Protein AF-A0A0F3IRP4-F1 (afdb_monomer_lite)

Secondary structure (DSSP, 8-state):
--PPPHHHHHHHHHHHHHHHHHHHHHH-HHHHHHHHHHHHHHHHHHHHHHH---EETTEETTHHHHHHHHHHHHHHHHHHHHHTTS-HHHHTSHHHHHHHHHHHHHHHHHHHHHHHH-

pLDDT: mean 94.94, std 5.58, range [59.41, 98.44]

Foldseek 3Di:
DDDDDPVVVVVVVVVVVVVLLVLLCLLPVLLSVLLVVLVVVLVVLVVCQVVDPDDDPNHGLSVVLNVLSNVSSVVSSVNSNVSSVDDPPVSPDPVVVVVSVCSSVVSVVCSVVSSVVD

Structure (mmCIF, N/CA/C/O backbone):
data_AF-A0A0F3IRP4-F1
#
_entry.id   AF-A0A0F3IRP4-F1
#
loop_
_atom_site.group_PDB
_atom_site.id
_atom_site.type_symbol
_atom_site.label_atom_id
_atom_site.label_alt_id
_atom_site.label_comp_id
_atom_site.label_asym_id
_atom_site.label_entity_id
_atom_site.label_seq_id
_atom_site.pdbx_PDB_ins_code
_atom_site.Cartn_x
_atom_site.Cartn_y
_atom_site.Cartn_z
_atom_site.occupancy
_atom_site.B_iso_or_equiv
_atom_site.auth_seq_id
_atom_site.auth_comp_id
_atom_site.auth_asym_id
_atom_site.auth_atom_id
_atom_site.pdbx_PDB_model_num
ATOM 1 N N . MET A 1 1 ? -37.382 2.948 -16.045 1.00 59.41 1 MET A N 1
ATOM 2 C CA . MET A 1 1 ? -36.174 2.842 -15.196 1.00 59.41 1 MET A CA 1
ATOM 3 C C . MET A 1 1 ? -35.366 4.122 -15.358 1.00 59.41 1 MET A C 1
ATOM 5 O O . MET A 1 1 ? -34.662 4.266 -16.346 1.00 59.41 1 MET A O 1
ATOM 9 N N . THR A 1 2 ? -35.542 5.097 -14.468 1.00 72.50 2 THR A N 1
ATOM 10 C CA . THR A 1 2 ? -34.811 6.373 -14.497 1.00 72.50 2 THR A CA 1
ATOM 11 C C . THR A 1 2 ? -33.426 6.171 -13.884 1.00 72.50 2 THR A C 1
ATOM 13 O O . THR A 1 2 ? -33.310 5.822 -12.711 1.00 72.50 2 THR A O 1
ATOM 16 N N . GLN A 1 3 ? -32.367 6.334 -14.681 1.00 72.94 3 GLN A N 1
ATOM 17 C CA . GLN A 1 3 ? -31.002 6.298 -14.159 1.00 72.94 3 GLN A CA 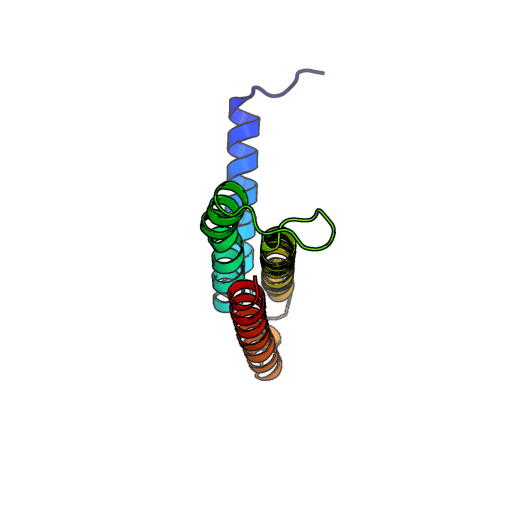1
ATOM 18 C C . GLN A 1 3 ? -30.784 7.478 -13.206 1.00 72.94 3 GLN A C 1
ATOM 20 O O . GLN A 1 3 ? -31.183 8.604 -13.502 1.00 72.94 3 GLN A O 1
ATOM 25 N N . ALA A 1 4 ? -30.170 7.215 -12.051 1.00 77.12 4 ALA A N 1
ATOM 26 C CA . ALA A 1 4 ? -29.806 8.272 -11.116 1.00 77.12 4 ALA A CA 1
ATOM 27 C C . ALA A 1 4 ? -28.820 9.248 -11.787 1.00 77.12 4 ALA A C 1
ATOM 29 O O . ALA A 1 4 ? -27.915 8.795 -12.491 1.00 77.12 4 ALA A O 1
ATOM 30 N N . PRO A 1 5 ? -28.958 10.565 -11.571 1.00 86.62 5 PRO A N 1
ATOM 31 C CA . PRO A 1 5 ? -28.091 11.554 -12.198 1.00 86.62 5 PRO A CA 1
ATOM 32 C C . PRO A 1 5 ? -26.617 11.374 -11.789 1.00 86.62 5 PRO A C 1
ATOM 34 O O . PRO A 1 5 ? -26.313 11.007 -10.651 1.00 86.62 5 PRO A O 1
ATOM 37 N N . LEU A 1 6 ? -25.698 11.658 -12.723 1.00 83.56 6 LEU A N 1
ATOM 38 C CA . LEU A 1 6 ? -24.251 11.394 -12.624 1.00 83.56 6 LEU A CA 1
ATOM 39 C C . LEU A 1 6 ? -23.617 11.896 -11.314 1.00 83.56 6 LEU A C 1
ATOM 41 O O . LEU A 1 6 ? -22.809 11.197 -10.708 1.00 83.56 6 LEU A O 1
ATOM 45 N N . PHE A 1 7 ? -24.019 13.073 -10.822 1.00 87.25 7 PHE A N 1
ATOM 46 C CA . PHE A 1 7 ? -23.473 13.641 -9.584 1.00 87.25 7 PHE A CA 1
ATOM 47 C C . PHE A 1 7 ? -23.769 12.784 -8.340 1.00 87.25 7 PHE A C 1
ATOM 49 O O . PHE A 1 7 ? -22.938 12.701 -7.435 1.00 87.25 7 PHE A O 1
ATOM 56 N N . ILE A 1 8 ? -24.922 12.103 -8.294 1.00 88.56 8 ILE A N 1
ATOM 57 C CA . ILE A 1 8 ? -25.278 11.189 -7.197 1.00 88.56 8 ILE A CA 1
ATOM 58 C C . ILE A 1 8 ? -24.405 9.936 -7.263 1.00 88.56 8 ILE A C 1
ATOM 60 O O . ILE A 1 8 ? -23.938 9.459 -6.229 1.00 88.56 8 ILE A O 1
ATOM 64 N N . GLN A 1 9 ? -24.146 9.428 -8.470 1.00 86.12 9 GLN A N 1
ATOM 65 C CA . GLN A 1 9 ? -23.281 8.266 -8.676 1.00 86.12 9 GLN A CA 1
ATOM 66 C C . GLN A 1 9 ? -21.835 8.562 -8.255 1.00 86.12 9 GLN A C 1
ATOM 68 O O . GLN A 1 9 ? -21.253 7.790 -7.496 1.00 86.12 9 GLN A O 1
ATOM 73 N N . VAL A 1 10 ? -21.286 9.710 -8.668 1.00 89.12 10 VAL A N 1
ATOM 74 C CA . VAL A 1 10 ? -19.928 10.139 -8.293 1.00 89.12 10 VAL A CA 1
ATOM 75 C C . VAL A 1 10 ? -19.810 10.333 -6.781 1.00 89.12 10 VAL A C 1
ATOM 77 O O . VAL A 1 10 ? -18.881 9.809 -6.169 1.00 89.12 10 VAL A O 1
ATOM 80 N N . ARG A 1 11 ? -20.774 11.016 -6.146 1.00 93.50 11 ARG A N 1
ATOM 81 C CA . ARG A 1 11 ? -20.780 11.198 -4.686 1.00 93.50 11 ARG A CA 1
ATOM 82 C C . ARG A 1 11 ? -20.806 9.860 -3.952 1.00 93.50 11 ARG A C 1
ATOM 84 O O . ARG A 1 11 ? -20.032 9.667 -3.020 1.00 93.50 11 ARG A O 1
ATOM 91 N N . ARG A 1 12 ? -21.663 8.935 -4.392 1.00 92.62 12 ARG A N 1
ATOM 92 C CA . ARG A 1 12 ? -21.756 7.590 -3.817 1.00 92.62 12 ARG A CA 1
ATOM 93 C C . ARG A 1 12 ? -20.440 6.825 -3.968 1.00 92.62 12 ARG A C 1
ATOM 95 O O . ARG A 1 12 ? -20.020 6.168 -3.025 1.00 92.62 12 ARG A O 1
ATOM 102 N N . MET A 1 13 ? -19.783 6.919 -5.122 1.00 88.38 13 MET A N 1
ATOM 103 C CA . MET A 1 13 ? -18.491 6.268 -5.350 1.00 88.38 13 MET A CA 1
ATOM 104 C C . MET A 1 13 ? -17.413 6.802 -4.399 1.00 88.38 13 MET A C 1
ATOM 106 O O . MET A 1 13 ? -16.715 6.014 -3.767 1.00 88.38 13 MET A O 1
ATOM 110 N N . ILE A 1 14 ? -17.318 8.126 -4.245 1.00 92.38 14 ILE A N 1
ATOM 111 C CA . ILE A 1 14 ? -16.371 8.756 -3.313 1.00 92.38 14 ILE A CA 1
ATOM 112 C C . ILE A 1 14 ? -16.655 8.306 -1.878 1.00 92.38 14 ILE A C 1
ATOM 114 O O . ILE A 1 14 ? -15.728 7.917 -1.175 1.00 92.38 14 ILE A O 1
ATOM 118 N N . GLN A 1 15 ? -17.927 8.289 -1.469 1.00 92.38 15 GLN A N 1
ATOM 119 C CA . GLN A 1 15 ? -18.328 7.827 -0.138 1.00 92.38 15 GLN A CA 1
ATOM 120 C C . GLN A 1 15 ? -17.887 6.387 0.120 1.00 92.38 15 GLN A C 1
ATOM 122 O O . GLN A 1 15 ? -17.263 6.131 1.141 1.00 92.38 15 GLN A O 1
ATOM 127 N N . VAL A 1 16 ? -18.107 5.474 -0.831 1.00 92.25 16 VAL A N 1
ATOM 128 C CA . VAL A 1 16 ? -17.658 4.078 -0.701 1.00 92.25 16 VAL A CA 1
ATOM 129 C C . VAL A 1 16 ? -16.145 3.997 -0.503 1.00 92.25 16 VAL A C 1
ATOM 131 O O . VAL A 1 1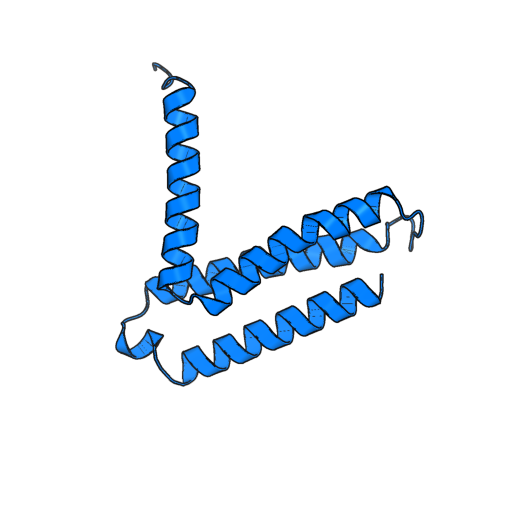6 ? -15.685 3.267 0.369 1.00 92.25 16 VAL A O 1
ATOM 134 N N . ILE A 1 17 ? -15.360 4.755 -1.271 1.00 90.75 17 ILE A N 1
ATOM 135 C CA . ILE A 1 17 ? -13.897 4.757 -1.135 1.00 90.75 17 ILE A CA 1
ATOM 136 C C . ILE A 1 17 ? -13.487 5.277 0.245 1.00 90.75 17 ILE A C 1
ATOM 138 O O . ILE A 1 17 ? -12.667 4.656 0.921 1.00 90.75 17 ILE A O 1
ATOM 142 N N . THR A 1 18 ? -14.071 6.393 0.687 1.00 93.06 18 THR A N 1
ATOM 143 C CA . THR A 1 18 ? -13.788 6.961 2.009 1.00 93.06 18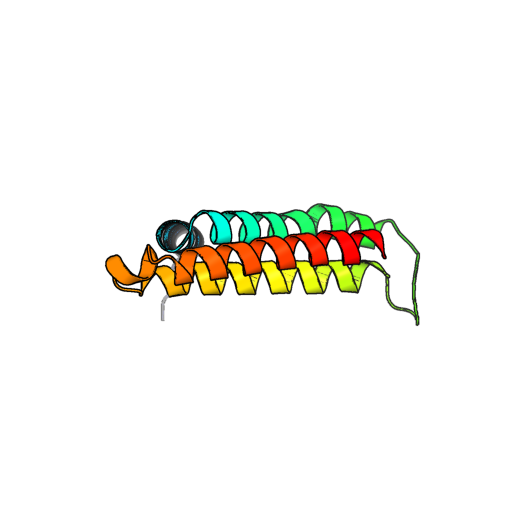 THR A CA 1
ATOM 144 C C . THR A 1 18 ? -14.177 5.996 3.127 1.00 93.06 18 THR A C 1
ATOM 146 O O . THR A 1 18 ? -13.393 5.804 4.053 1.00 93.06 18 THR A O 1
ATOM 149 N N . ASP A 1 19 ? -15.332 5.339 3.021 1.00 94.69 19 ASP A N 1
ATOM 150 C CA . ASP A 1 19 ? -15.812 4.369 4.003 1.00 94.69 19 ASP A CA 1
ATOM 151 C C . ASP A 1 19 ? -14.899 3.145 4.068 1.00 94.69 19 ASP A C 1
ATOM 153 O O . ASP A 1 19 ? -14.549 2.701 5.162 1.00 94.69 19 ASP A O 1
ATOM 157 N N . VAL A 1 20 ? -14.456 2.624 2.921 1.00 94.62 20 VAL A N 1
ATOM 158 C CA . VAL A 1 20 ? -13.499 1.510 2.845 1.00 94.62 20 VAL A CA 1
ATOM 159 C C . VAL A 1 20 ? -12.183 1.894 3.517 1.00 94.62 20 VAL A C 1
ATOM 161 O O . VAL A 1 20 ? -11.713 1.172 4.396 1.00 94.62 20 VAL A O 1
ATOM 164 N N . ILE A 1 21 ? -11.616 3.051 3.173 1.00 94.69 21 ILE A N 1
ATOM 165 C CA . ILE A 1 21 ? -10.359 3.521 3.768 1.00 94.69 21 ILE A CA 1
ATOM 166 C C . ILE A 1 21 ? -10.525 3.708 5.280 1.00 94.69 21 ILE A C 1
ATOM 168 O O . ILE A 1 21 ? -9.731 3.183 6.059 1.00 94.69 21 ILE A O 1
ATOM 172 N N . ALA A 1 22 ? -11.586 4.386 5.718 1.00 96.19 22 ALA A N 1
ATOM 173 C CA . ALA A 1 22 ? -11.856 4.603 7.135 1.00 96.19 22 ALA A CA 1
ATOM 174 C C . ALA A 1 22 ? -12.030 3.277 7.895 1.00 96.19 22 ALA A C 1
ATOM 176 O O . ALA A 1 22 ? -11.531 3.132 9.008 1.00 96.19 22 ALA A O 1
ATOM 177 N N . THR A 1 23 ? -12.702 2.296 7.291 1.00 96.94 23 THR A N 1
ATOM 178 C CA . THR A 1 23 ? -12.890 0.953 7.861 1.00 96.94 23 THR A CA 1
ATOM 179 C C . THR A 1 23 ? -11.562 0.216 7.999 1.00 96.94 23 THR A C 1
ATOM 181 O O . THR A 1 23 ? -11.289 -0.350 9.056 1.00 96.94 23 THR A O 1
ATOM 184 N N . ALA A 1 24 ? -10.697 0.286 6.987 1.00 97.19 24 ALA A N 1
ATOM 185 C CA . ALA A 1 24 ? -9.370 -0.315 7.046 1.00 97.19 24 ALA A CA 1
ATOM 186 C C . ALA A 1 24 ? -8.519 0.295 8.172 1.00 97.19 24 ALA A C 1
ATOM 188 O O . ALA A 1 24 ? -7.901 -0.435 8.947 1.00 97.19 24 ALA A O 1
ATOM 189 N N . TYR A 1 25 ? -8.546 1.624 8.325 1.00 97.38 25 TYR A N 1
ATOM 190 C CA . TYR A 1 25 ? -7.838 2.308 9.411 1.00 97.38 25 TYR A CA 1
ATOM 191 C C . TYR A 1 25 ? -8.357 1.934 10.808 1.00 97.38 25 TYR A C 1
ATOM 193 O O . TYR A 1 25 ? -7.561 1.866 11.745 1.00 97.38 25 TYR A O 1
ATOM 201 N N . ARG A 1 26 ? -9.661 1.658 10.965 1.00 96.25 26 ARG A N 1
ATOM 202 C CA . ARG A 1 26 ? -10.237 1.170 12.235 1.00 96.25 26 ARG A CA 1
ATOM 203 C C . ARG A 1 26 ? -9.850 -0.276 12.559 1.00 96.25 26 ARG A C 1
ATOM 205 O O . ARG A 1 26 ? -9.706 -0.620 13.735 1.00 96.25 26 ARG A O 1
ATOM 212 N N . GLY A 1 27 ? -9.663 -1.110 11.537 1.00 96.19 27 GLY A N 1
ATOM 213 C CA . GLY A 1 27 ? -9.211 -2.487 11.711 1.00 96.19 27 GLY A CA 1
ATOM 214 C C . GLY A 1 27 ? -7.734 -2.572 12.095 1.00 96.19 27 GLY A C 1
ATOM 215 O O . GLY A 1 27 ? -7.403 -3.159 13.126 1.00 96.19 27 GLY A O 1
ATOM 216 N N . ASN A 1 28 ? -6.845 -1.956 11.308 1.00 97.50 28 ASN A N 1
ATOM 217 C CA . ASN A 1 28 ? -5.441 -1.765 11.673 1.00 97.50 28 ASN A CA 1
ATOM 218 C C . ASN A 1 28 ? -4.822 -0.586 10.891 1.00 97.50 28 ASN A C 1
ATOM 220 O O . ASN A 1 28 ? -4.632 -0.696 9.675 1.00 97.50 28 ASN A O 1
ATOM 224 N N . PRO A 1 29 ? -4.441 0.516 11.565 1.00 96.88 29 PRO A N 1
ATOM 225 C CA . PRO A 1 29 ? -3.969 1.721 10.887 1.00 96.88 29 PRO A CA 1
ATOM 226 C C . PRO A 1 29 ? -2.627 1.531 10.173 1.00 96.88 29 PRO A C 1
ATOM 228 O O . PRO A 1 29 ? -2.392 2.162 9.146 1.00 96.88 29 PRO A O 1
ATOM 231 N N . TRP A 1 30 ? -1.759 0.651 10.676 1.00 97.88 30 TRP A N 1
ATOM 232 C CA . TRP A 1 30 ? -0.450 0.403 10.075 1.00 97.88 30 TRP A CA 1
ATOM 233 C C . TRP A 1 30 ? -0.568 -0.404 8.785 1.00 97.88 30 TRP A C 1
ATOM 235 O O . TRP A 1 30 ? 0.030 -0.034 7.779 1.00 97.88 30 TRP A O 1
ATOM 245 N N . LEU A 1 31 ? -1.389 -1.459 8.787 1.00 98.25 31 LEU A N 1
ATOM 246 C CA . LEU A 1 31 ? -1.660 -2.235 7.574 1.00 98.25 31 LEU A CA 1
ATOM 247 C C . LEU A 1 31 ? -2.345 -1.375 6.505 1.00 98.25 31 LEU A C 1
ATOM 249 O O . LEU A 1 31 ? -1.949 -1.430 5.344 1.00 98.25 31 LEU A O 1
ATOM 253 N N . ALA A 1 32 ? -3.310 -0.535 6.898 1.00 98.19 32 ALA A N 1
ATOM 254 C CA . ALA A 1 32 ? -3.963 0.403 5.986 1.00 98.19 32 ALA A CA 1
ATOM 255 C C . ALA A 1 32 ? -2.972 1.423 5.395 1.00 98.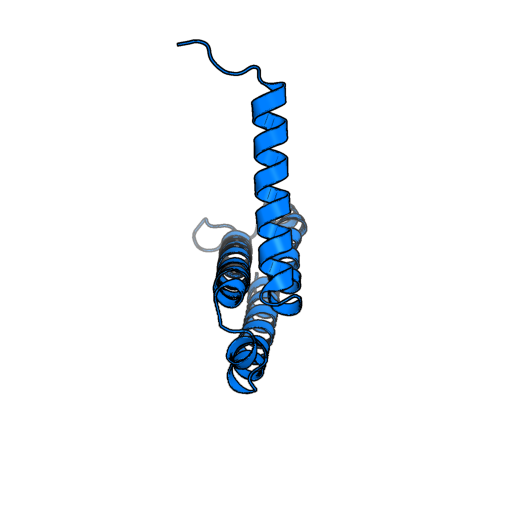19 32 ALA A C 1
ATOM 257 O O . ALA A 1 32 ? -2.975 1.656 4.187 1.00 98.19 32 ALA A O 1
ATOM 258 N N . ALA A 1 33 ? -2.087 1.991 6.220 1.00 98.06 33 ALA A N 1
ATOM 259 C CA . ALA A 1 33 ? -1.074 2.935 5.758 1.00 98.06 33 ALA A CA 1
ATOM 260 C C . ALA A 1 33 ? -0.092 2.294 4.766 1.00 98.06 33 ALA A C 1
ATOM 262 O O . ALA A 1 33 ? 0.177 2.882 3.720 1.00 98.06 33 ALA A O 1
ATOM 263 N N . VAL A 1 34 ? 0.405 1.083 5.049 1.00 98.25 34 VAL A N 1
ATOM 264 C CA . VAL A 1 34 ? 1.308 0.375 4.125 1.00 98.25 34 VAL A CA 1
ATOM 265 C C . VAL A 1 34 ? 0.584 -0.028 2.843 1.00 98.25 34 VAL A C 1
ATOM 267 O O . VAL A 1 34 ? 1.155 0.114 1.769 1.00 98.25 34 VAL A O 1
ATOM 270 N N . ALA A 1 35 ? -0.687 -0.433 2.913 1.00 98.38 35 ALA A N 1
ATOM 271 C CA . ALA A 1 35 ? -1.490 -0.711 1.725 1.00 98.38 35 ALA A CA 1
ATOM 272 C C . ALA A 1 35 ? -1.597 0.511 0.796 1.00 98.38 35 ALA A C 1
ATOM 274 O O . ALA A 1 35 ? -1.386 0.404 -0.413 1.00 98.38 35 ALA A O 1
ATOM 275 N N . ILE A 1 36 ? -1.892 1.682 1.369 1.00 97.94 36 ILE A N 1
ATOM 276 C CA . ILE A 1 36 ? -1.979 2.943 0.625 1.00 97.94 36 ILE A CA 1
ATOM 277 C C . ILE A 1 36 ? -0.606 3.334 0.080 1.00 97.94 36 ILE A C 1
ATOM 279 O O . ILE A 1 36 ? -0.511 3.714 -1.083 1.00 97.94 36 ILE A O 1
ATOM 283 N N . LEU A 1 37 ? 0.460 3.196 0.872 1.00 97.94 37 LEU A N 1
ATOM 284 C CA . LEU A 1 37 ? 1.826 3.444 0.414 1.00 97.94 37 LEU A CA 1
ATOM 285 C C . LEU A 1 37 ? 2.178 2.561 -0.791 1.00 97.94 37 LEU A C 1
ATOM 287 O O . LEU A 1 37 ? 2.643 3.083 -1.799 1.00 97.94 37 LEU A O 1
ATOM 291 N N . SE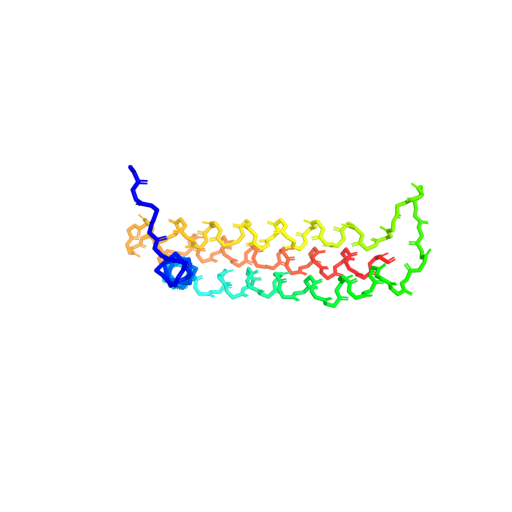R A 1 38 ? 1.903 1.255 -0.727 1.00 98.00 38 SER A N 1
ATOM 292 C CA . SER A 1 38 ? 2.131 0.330 -1.842 1.00 98.00 38 SER A CA 1
ATOM 293 C C . SER A 1 38 ? 1.340 0.726 -3.092 1.00 98.00 38 SER A C 1
ATOM 295 O O . SER A 1 38 ? 1.879 0.653 -4.192 1.00 98.00 38 SER A O 1
ATOM 297 N N . ALA A 1 39 ? 0.099 1.203 -2.942 1.00 98.06 39 ALA A N 1
ATOM 298 C CA . ALA A 1 39 ? -0.681 1.724 -4.065 1.00 98.06 39 ALA A CA 1
ATOM 299 C C . ALA A 1 39 ? -0.085 3.023 -4.634 1.00 98.06 39 ALA A C 1
ATOM 301 O O . ALA A 1 39 ? -0.026 3.189 -5.848 1.00 98.06 39 ALA A O 1
ATOM 302 N N . LEU A 1 40 ? 0.386 3.935 -3.780 1.00 98.12 40 LEU A N 1
ATOM 303 C CA . LEU A 1 40 ? 1.018 5.185 -4.209 1.00 98.12 40 LEU A CA 1
ATOM 304 C C . LEU A 1 40 ? 2.358 4.944 -4.913 1.00 98.12 40 LEU A C 1
ATOM 306 O O . LEU A 1 40 ? 2.678 5.668 -5.854 1.00 98.12 40 LEU A O 1
ATOM 310 N N . CYS A 1 41 ? 3.108 3.908 -4.525 1.00 97.75 41 CYS A N 1
ATOM 311 C CA . CYS A 1 41 ? 4.337 3.492 -5.205 1.00 97.75 41 CYS A CA 1
ATOM 312 C C . CYS A 1 41 ? 4.112 3.076 -6.669 1.00 97.75 41 CYS A C 1
ATOM 314 O O . CYS A 1 41 ? 5.050 3.170 -7.457 1.00 97.75 41 CYS A O 1
ATOM 316 N N . LEU A 1 42 ? 2.881 2.735 -7.074 1.00 98.00 42 LEU A N 1
ATOM 317 C CA . LEU A 1 42 ? 2.574 2.496 -8.487 1.00 98.00 42 LEU A CA 1
ATOM 318 C C . LEU A 1 42 ? 2.825 3.731 -9.349 1.00 98.00 42 LEU A C 1
ATOM 320 O O . LEU A 1 42 ? 3.148 3.572 -10.517 1.00 98.00 42 LEU A O 1
ATOM 324 N N . ILE A 1 43 ? 2.705 4.946 -8.804 1.00 98.19 43 ILE A N 1
ATOM 325 C CA . ILE A 1 43 ? 2.923 6.184 -9.562 1.00 98.19 43 ILE A CA 1
ATOM 326 C C . ILE A 1 43 ? 4.381 6.277 -10.047 1.00 98.19 43 ILE A C 1
ATOM 328 O O . ILE A 1 43 ? 4.585 6.299 -11.260 1.00 98.19 43 ILE A O 1
ATOM 332 N N . PRO A 1 44 ? 5.412 6.291 -9.174 1.00 97.31 44 PRO A N 1
ATOM 333 C CA . PRO A 1 44 ? 6.798 6.338 -9.634 1.00 97.31 44 PRO A CA 1
ATOM 334 C C . PRO A 1 44 ? 7.204 5.091 -10.429 1.00 97.31 44 PRO A C 1
ATOM 336 O O . PRO A 1 44 ? 7.958 5.216 -11.388 1.00 97.31 44 PRO A O 1
ATOM 339 N N . THR A 1 45 ? 6.695 3.903 -10.090 1.00 97.06 45 THR A N 1
ATOM 340 C CA . THR A 1 45 ? 7.012 2.669 -10.829 1.00 97.06 45 THR A CA 1
ATOM 341 C C . THR A 1 45 ? 6.384 2.653 -12.225 1.00 97.06 45 THR A C 1
ATOM 343 O O . THR A 1 45 ? 7.018 2.197 -13.170 1.00 97.06 45 THR A O 1
ATOM 346 N N . TYR A 1 46 ? 5.184 3.210 -12.391 1.00 98.00 46 TYR A N 1
ATOM 347 C CA . TYR A 1 46 ? 4.578 3.414 -13.705 1.00 98.00 46 TYR A CA 1
ATOM 348 C C . TYR A 1 46 ? 5.344 4.454 -14.523 1.00 98.00 46 TYR A C 1
ATOM 350 O O . TYR A 1 46 ? 5.587 4.247 -15.707 1.00 98.00 46 TYR A O 1
ATOM 358 N N . THR A 1 47 ? 5.793 5.543 -13.898 1.00 97.94 47 THR A N 1
ATOM 359 C CA . THR A 1 47 ? 6.677 6.505 -14.566 1.00 97.94 47 THR A CA 1
ATOM 360 C C . THR A 1 47 ? 7.966 5.832 -15.038 1.00 97.94 47 THR A C 1
ATOM 362 O O . THR A 1 47 ? 8.372 6.044 -16.173 1.00 97.94 47 THR A O 1
ATOM 365 N N . ALA A 1 48 ? 8.581 4.978 -14.215 1.00 96.56 48 ALA A N 1
ATOM 366 C CA . ALA A 1 48 ? 9.769 4.223 -14.605 1.00 96.56 48 ALA A CA 1
ATOM 367 C C . ALA A 1 48 ? 9.485 3.245 -15.759 1.00 96.56 48 ALA A C 1
ATOM 369 O O . ALA A 1 48 ? 10.241 3.217 -16.721 1.00 96.56 48 ALA A O 1
ATOM 370 N N . TYR A 1 49 ? 8.350 2.539 -15.729 1.00 97.00 49 TYR A N 1
ATOM 371 C CA . TYR A 1 49 ? 7.883 1.699 -16.839 1.00 97.00 49 TYR A CA 1
ATOM 372 C C . TYR A 1 49 ? 7.787 2.459 -18.174 1.00 97.00 49 TYR A C 1
ATOM 374 O O . TYR A 1 49 ? 8.083 1.888 -19.217 1.00 97.00 49 TYR A O 1
ATOM 382 N N . LEU A 1 50 ? 7.381 3.734 -18.154 1.00 97.19 50 LEU A N 1
ATOM 383 C CA . LEU A 1 50 ? 7.268 4.557 -19.365 1.00 97.19 50 LEU A CA 1
ATOM 384 C C . LEU A 1 50 ? 8.608 5.101 -19.879 1.00 97.19 50 LEU A C 1
ATOM 386 O O . LEU A 1 50 ? 8.684 5.492 -21.040 1.00 97.19 50 LEU A O 1
ATOM 390 N N . LEU A 1 51 ? 9.617 5.207 -19.012 1.00 97.50 51 LEU A N 1
ATOM 391 C CA . LEU A 1 51 ? 10.894 5.864 -19.315 1.00 97.50 51 LEU A CA 1
ATOM 392 C C . LEU A 1 51 ? 12.057 4.883 -19.506 1.00 97.50 51 LEU A C 1
ATOM 394 O O . LEU A 1 51 ? 13.108 5.287 -19.995 1.00 97.50 51 LEU A O 1
ATOM 398 N N . ASP A 1 52 ? 11.900 3.635 -19.073 1.00 95.69 52 ASP A N 1
ATOM 399 C CA . ASP A 1 52 ? 12.951 2.624 -19.080 1.00 95.69 52 ASP A CA 1
ATOM 400 C C . ASP A 1 52 ? 12.674 1.531 -20.120 1.00 95.69 52 ASP A C 1
ATOM 402 O O . ASP A 1 52 ? 11.750 0.725 -19.982 1.00 95.69 52 ASP A O 1
ATOM 406 N N . ASP A 1 53 ? 13.534 1.480 -21.135 1.00 95.00 53 ASP A N 1
ATOM 407 C CA . ASP A 1 53 ? 13.446 0.550 -22.261 1.00 95.00 53 ASP A CA 1
ATOM 408 C C . ASP A 1 53 ? 14.008 -0.853 -21.954 1.00 95.00 53 ASP A C 1
ATOM 410 O O . ASP A 1 53 ? 14.091 -1.701 -22.849 1.00 95.00 53 ASP A O 1
ATOM 414 N N . ARG A 1 54 ? 14.415 -1.152 -20.713 1.00 96.56 54 ARG A N 1
ATOM 415 C CA . ARG A 1 54 ? 14.897 -2.493 -20.344 1.00 96.56 54 ARG A CA 1
ATOM 416 C C . ARG A 1 54 ? 13.763 -3.519 -20.380 1.00 96.56 54 ARG A C 1
ATOM 418 O O . ARG A 1 54 ? 12.767 -3.417 -19.661 1.00 96.56 54 ARG A O 1
ATOM 425 N N . HIS A 1 55 ? 13.966 -4.570 -21.172 1.00 96.50 55 HIS A N 1
ATOM 426 C CA . HIS A 1 55 ? 13.043 -5.695 -21.313 1.00 96.50 55 HIS A CA 1
ATOM 427 C C . HIS A 1 55 ? 13.755 -7.027 -21.045 1.00 96.50 55 HIS A C 1
ATOM 429 O O . HIS A 1 55 ? 14.917 -7.211 -21.404 1.00 96.50 55 HIS A O 1
ATOM 435 N N . ILE A 1 56 ? 13.039 -7.978 -20.442 1.00 94.81 56 ILE A N 1
ATOM 436 C CA . ILE A 1 56 ? 13.448 -9.381 -20.302 1.00 94.81 56 ILE A CA 1
ATOM 437 C C . ILE A 1 56 ? 12.374 -10.223 -20.984 1.00 94.81 56 ILE A C 1
ATOM 439 O O . ILE A 1 56 ? 11.223 -10.206 -20.552 1.00 94.81 56 ILE A O 1
ATOM 443 N N . ASN A 1 57 ? 12.740 -10.962 -22.036 1.00 94.69 57 ASN A N 1
ATOM 444 C CA . ASN A 1 57 ? 11.794 -11.717 -22.871 1.00 94.69 57 ASN A CA 1
ATOM 445 C C . ASN A 1 57 ? 10.635 -10.837 -23.385 1.00 94.69 57 ASN A C 1
ATOM 447 O O . ASN A 1 57 ? 9.470 -11.181 -23.195 1.00 94.69 57 ASN A O 1
ATOM 451 N N . ASP A 1 58 ? 10.962 -9.672 -23.956 1.00 94.12 58 ASP A N 1
ATOM 452 C CA . ASP A 1 58 ? 10.005 -8.691 -24.503 1.00 94.12 58 ASP A CA 1
ATOM 453 C C . ASP A 1 58 ? 9.012 -8.099 -23.486 1.00 94.12 58 ASP A C 1
ATOM 455 O O . ASP A 1 58 ? 8.014 -7.477 -23.846 1.00 94.12 58 ASP A O 1
ATOM 459 N N . ILE A 1 59 ? 9.294 -8.249 -22.190 1.00 95.25 59 ILE A N 1
ATOM 460 C CA . ILE A 1 59 ? 8.476 -7.720 -21.101 1.00 95.25 59 ILE A CA 1
ATOM 461 C C . ILE A 1 59 ? 9.303 -6.716 -20.299 1.00 95.25 59 ILE A C 1
ATOM 463 O O . ILE A 1 59 ? 10.398 -7.041 -19.841 1.00 95.25 59 ILE A O 1
ATOM 467 N N . SER A 1 60 ? 8.771 -5.506 -20.098 1.00 96.69 60 SER A N 1
ATOM 468 C CA . SER A 1 60 ? 9.437 -4.472 -19.295 1.00 96.69 60 SER A CA 1
ATOM 469 C C . SER A 1 60 ? 9.741 -4.978 -17.884 1.00 96.69 60 SER A C 1
ATOM 471 O O . SER A 1 60 ? 8.877 -5.565 -17.220 1.00 96.69 60 SER A O 1
ATOM 473 N N . VAL A 1 61 ? 10.951 -4.696 -17.399 1.00 97.38 61 VAL A N 1
ATOM 474 C CA . VAL A 1 61 ? 11.403 -5.059 -16.044 1.00 97.38 61 VAL A CA 1
ATOM 475 C C . VAL A 1 61 ? 10.479 -4.512 -14.947 1.00 97.38 61 VAL A C 1
ATOM 477 O O . VAL A 1 61 ? 10.292 -5.151 -13.909 1.00 97.38 61 VAL A O 1
ATOM 480 N N . TRP A 1 62 ? 9.802 -3.391 -15.213 1.00 97.75 62 TRP A N 1
ATOM 481 C CA . TRP A 1 62 ? 8.913 -2.701 -14.275 1.00 97.75 62 TRP A CA 1
ATOM 482 C C . TRP A 1 62 ? 7.534 -3.344 -14.117 1.00 97.75 62 TRP A C 1
ATOM 484 O O . TRP A 1 62 ? 6.842 -3.076 -13.129 1.00 97.75 62 TRP A O 1
ATOM 494 N N . ILE A 1 63 ? 7.137 -4.258 -15.013 1.00 97.31 63 ILE A N 1
ATOM 495 C CA . ILE A 1 63 ? 5.826 -4.913 -14.906 1.00 97.31 63 ILE A CA 1
ATOM 496 C C . ILE A 1 63 ? 5.703 -5.727 -13.613 1.00 97.31 63 ILE A C 1
ATOM 498 O O . ILE A 1 63 ? 4.621 -5.823 -13.027 1.00 97.31 63 ILE A O 1
ATOM 502 N N . LYS A 1 64 ? 6.808 -6.342 -13.171 1.00 94.88 64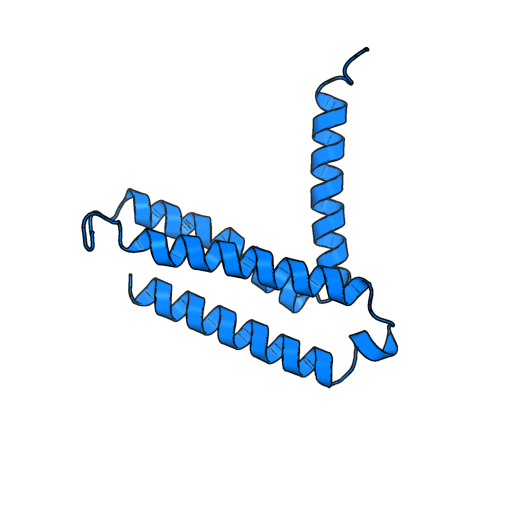 LYS A N 1
ATOM 503 C CA . LYS A 1 64 ? 6.841 -7.207 -11.991 1.00 94.88 64 LYS A CA 1
ATOM 504 C C . LYS A 1 64 ? 6.689 -6.376 -10.710 1.00 94.88 64 LYS A C 1
ATOM 506 O O . LYS A 1 64 ? 5.754 -6.681 -9.965 1.00 94.88 64 LYS A O 1
ATOM 511 N N . PRO A 1 65 ? 7.491 -5.314 -10.475 1.00 97.19 65 PRO A N 1
ATOM 512 C CA . PRO A 1 65 ? 7.244 -4.359 -9.397 1.00 97.19 65 PRO A CA 1
ATOM 513 C C . PRO A 1 65 ? 5.796 -3.864 -9.342 1.00 97.19 65 PRO A C 1
ATOM 515 O O . PRO A 1 65 ? 5.172 -3.957 -8.288 1.00 97.19 65 PRO A O 1
ATOM 518 N N . MET A 1 66 ? 5.220 -3.429 -10.470 1.00 98.06 66 MET A N 1
ATOM 519 C CA . MET A 1 66 ? 3.849 -2.902 -10.496 1.00 98.06 66 MET A CA 1
ATOM 520 C C . MET A 1 66 ? 2.810 -3.945 -10.068 1.00 98.06 66 MET A C 1
ATOM 522 O O . MET A 1 66 ? 1.962 -3.680 -9.216 1.00 98.06 66 MET A O 1
ATOM 526 N N . LYS A 1 67 ? 2.876 -5.163 -10.622 1.00 97.06 67 LYS A N 1
ATOM 527 C CA . LYS A 1 67 ? 1.954 -6.248 -10.241 1.00 97.06 67 LYS A CA 1
ATOM 528 C C . LYS A 1 67 ? 2.078 -6.598 -8.759 1.00 97.06 67 LYS A C 1
ATOM 530 O O . LYS A 1 67 ? 1.070 -6.874 -8.106 1.00 97.06 67 LYS A O 1
ATOM 535 N N . PHE A 1 68 ? 3.299 -6.576 -8.232 1.00 96.69 68 PHE A N 1
ATOM 536 C CA . PHE A 1 68 ? 3.563 -6.896 -6.838 1.00 96.69 68 PHE A CA 1
ATOM 537 C C . PHE A 1 68 ? 3.042 -5.808 -5.890 1.00 96.69 68 PHE A C 1
ATOM 539 O O . PHE A 1 68 ? 2.302 -6.116 -4.960 1.00 96.69 68 PHE A O 1
ATOM 546 N N . GLN A 1 69 ? 3.323 -4.534 -6.177 1.00 98.12 69 GLN A N 1
ATOM 547 C CA . GLN A 1 69 ? 2.809 -3.380 -5.430 1.00 98.12 69 GLN A CA 1
ATOM 548 C C . GLN A 1 69 ? 1.275 -3.352 -5.392 1.00 98.12 69 GLN A C 1
ATOM 550 O O . GLN A 1 69 ? 0.690 -3.190 -4.321 1.00 98.12 69 GLN A O 1
ATOM 555 N N . ALA A 1 70 ? 0.617 -3.581 -6.534 1.00 98.25 70 ALA A N 1
ATOM 556 C CA . ALA A 1 70 ? -0.842 -3.654 -6.604 1.00 98.25 70 ALA A CA 1
ATOM 557 C C . ALA A 1 70 ? -1.400 -4.814 -5.760 1.00 98.25 70 ALA A C 1
ATOM 559 O O . ALA A 1 70 ? -2.360 -4.638 -5.009 1.00 98.25 70 ALA A O 1
ATOM 560 N N . SER A 1 71 ? -0.771 -5.990 -5.842 1.00 98.00 71 SER A N 1
ATOM 561 C CA . SER A 1 71 ? -1.184 -7.167 -5.070 1.00 98.00 71 SER A CA 1
ATOM 562 C C . SER A 1 71 ? -1.012 -6.950 -3.565 1.00 98.00 71 SER A C 1
ATOM 564 O O . SER A 1 71 ? -1.918 -7.270 -2.798 1.00 98.00 71 SER A O 1
ATOM 566 N N . LEU A 1 72 ? 0.107 -6.352 -3.137 1.00 97.69 72 LEU A N 1
ATOM 567 C CA . LEU A 1 72 ? 0.355 -5.998 -1.738 1.00 97.69 72 LEU A CA 1
ATOM 568 C C . LEU A 1 72 ? -0.658 -4.984 -1.216 1.00 97.69 72 LEU A C 1
ATOM 570 O O . LEU A 1 72 ? -1.214 -5.184 -0.137 1.00 97.69 72 LEU A O 1
ATOM 574 N N . ALA A 1 73 ? -0.936 -3.931 -1.987 1.00 98.12 73 ALA A N 1
ATOM 575 C CA . ALA A 1 73 ? -1.923 -2.926 -1.617 1.00 98.12 73 ALA A CA 1
ATOM 576 C C . ALA A 1 73 ? -3.293 -3.566 -1.353 1.00 98.12 73 ALA A C 1
ATOM 578 O O . ALA A 1 73 ? -3.887 -3.355 -0.296 1.00 98.12 73 ALA A O 1
ATOM 579 N N . ILE A 1 74 ? -3.766 -4.414 -2.271 1.00 98.25 74 ILE A N 1
ATOM 580 C CA . ILE A 1 74 ? -5.052 -5.108 -2.130 1.00 98.25 74 ILE A CA 1
ATOM 581 C C . ILE A 1 74 ? -5.025 -6.079 -0.947 1.00 98.25 74 ILE A C 1
ATOM 583 O O . ILE A 1 74 ? -5.970 -6.108 -0.157 1.00 98.25 74 ILE A O 1
ATOM 587 N N . HIS A 1 75 ? -3.955 -6.862 -0.800 1.00 98.31 75 HIS A N 1
ATOM 588 C CA . HIS A 1 75 ? -3.826 -7.851 0.266 1.00 98.31 75 HIS A CA 1
ATOM 589 C C . HIS A 1 75 ? -3.863 -7.197 1.652 1.00 98.31 75 HIS A C 1
ATOM 591 O O . HIS A 1 75 ? -4.703 -7.548 2.481 1.00 98.31 75 HIS A O 1
ATOM 597 N N . LEU A 1 76 ? -3.001 -6.207 1.890 1.00 98.44 76 LEU A N 1
ATOM 598 C CA . LEU A 1 76 ? -2.896 -5.522 3.177 1.00 98.44 76 LEU A CA 1
ATOM 599 C C . LEU A 1 76 ? -4.169 -4.737 3.506 1.00 98.44 76 LEU A C 1
ATOM 601 O O . LEU A 1 76 ? -4.627 -4.775 4.649 1.00 98.44 76 LEU A O 1
ATOM 605 N N . LEU A 1 77 ? -4.786 -4.096 2.506 1.00 98.25 77 LEU A N 1
ATOM 606 C CA . LEU A 1 77 ? -6.075 -3.429 2.677 1.00 98.25 77 LEU A CA 1
ATOM 607 C C . LEU A 1 77 ? -7.163 -4.432 3.071 1.00 98.25 77 LEU A C 1
ATOM 609 O O . LEU A 1 77 ? -7.932 -4.174 3.993 1.00 98.25 77 LEU A O 1
ATOM 613 N N . THR A 1 78 ? -7.200 -5.596 2.420 1.00 98.00 78 THR A N 1
ATOM 614 C CA . THR A 1 78 ? -8.168 -6.657 2.729 1.00 98.00 78 THR A CA 1
ATOM 615 C C . THR A 1 78 ? -7.993 -7.158 4.158 1.00 98.00 78 THR A C 1
ATOM 617 O O . THR A 1 78 ? -8.972 -7.257 4.893 1.00 98.00 78 THR A O 1
ATOM 620 N N . VAL A 1 79 ? -6.758 -7.420 4.595 1.00 98.12 79 VAL A N 1
ATOM 621 C CA . VAL A 1 79 ? -6.490 -7.831 5.981 1.00 98.12 79 VAL A CA 1
ATOM 622 C C . VAL A 1 79 ? -6.921 -6.740 6.964 1.00 98.12 79 VAL A C 1
ATOM 624 O O . VAL A 1 79 ? -7.612 -7.041 7.936 1.00 98.12 79 VAL A O 1
ATOM 627 N N . ALA A 1 80 ? -6.583 -5.475 6.700 1.00 97.94 80 ALA A N 1
ATOM 628 C CA . ALA A 1 80 ? -6.988 -4.352 7.544 1.00 97.94 80 ALA A CA 1
ATOM 629 C C . ALA A 1 80 ? -8.520 -4.242 7.659 1.00 97.94 80 ALA A C 1
ATOM 631 O O . ALA A 1 80 ? -9.035 -4.075 8.761 1.00 97.94 80 ALA A O 1
ATOM 632 N N . LEU A 1 81 ? -9.258 -4.416 6.557 1.00 98.06 81 LEU A N 1
ATOM 633 C CA . LEU A 1 81 ? -10.725 -4.449 6.557 1.00 98.06 81 LEU A CA 1
ATOM 634 C C . LEU A 1 81 ? -11.279 -5.622 7.372 1.00 98.06 81 LEU A C 1
ATOM 636 O O . LEU A 1 81 ? -12.202 -5.441 8.162 1.00 98.06 81 LEU A O 1
ATOM 640 N N . LEU A 1 82 ? -10.716 -6.821 7.214 1.00 97.38 82 LEU A N 1
ATOM 641 C CA . LEU A 1 82 ? -11.180 -8.013 7.928 1.00 97.38 82 LEU A CA 1
ATOM 642 C C . LEU A 1 82 ? -10.966 -7.909 9.445 1.00 97.38 82 LEU A C 1
ATOM 644 O O . LEU A 1 82 ? -11.794 -8.393 10.217 1.00 97.38 82 LEU A O 1
ATOM 648 N N . LEU A 1 83 ? -9.902 -7.234 9.889 1.00 97.06 83 LEU A N 1
ATOM 649 C CA . LEU A 1 83 ? -9.636 -7.013 11.313 1.00 97.06 83 LEU A CA 1
ATOM 650 C C . LEU A 1 83 ? -10.704 -6.147 12.003 1.00 97.06 83 LEU A C 1
ATOM 652 O O . LEU A 1 83 ? -10.915 -6.302 13.208 1.00 97.06 83 LEU A O 1
ATOM 656 N N . GLU A 1 84 ? -11.431 -5.297 11.268 1.00 96.62 84 GLU A N 1
ATOM 657 C CA . GLU A 1 84 ? -12.573 -4.541 11.810 1.00 96.62 84 GLU A CA 1
ATOM 658 C C . GLU A 1 84 ? -13.738 -5.455 12.238 1.00 96.62 84 GLU A C 1
ATOM 660 O O . GLU A 1 84 ? -14.515 -5.098 13.122 1.00 96.62 84 GLU A O 1
ATOM 665 N N . PHE A 1 85 ? -13.846 -6.664 11.684 1.00 95.25 85 PHE A N 1
ATOM 666 C CA . PHE A 1 85 ? -14.882 -7.629 12.073 1.00 95.25 85 PHE A CA 1
ATOM 667 C C . PHE A 1 85 ? -14.476 -8.501 13.269 1.00 95.25 85 PHE A C 1
ATOM 669 O O . PHE A 1 85 ? -15.291 -9.259 13.797 1.00 95.25 85 PHE A O 1
ATOM 676 N N . LEU A 1 86 ? -13.228 -8.393 13.735 1.00 95.12 86 LEU A N 1
ATOM 677 C CA . LEU A 1 86 ? -12.777 -9.072 14.944 1.00 95.12 86 LEU A CA 1
ATOM 678 C C . LEU A 1 86 ? -13.322 -8.377 16.198 1.00 95.12 86 LEU A C 1
ATOM 680 O O . LEU A 1 86 ? -13.360 -7.144 16.278 1.00 95.12 86 LEU A O 1
ATOM 684 N N . GLN A 1 87 ? -13.658 -9.185 17.208 1.00 94.56 87 GLN A N 1
ATOM 685 C CA . GLN A 1 87 ? -13.914 -8.716 18.573 1.00 94.56 87 GLN A CA 1
ATOM 686 C C . GLN A 1 87 ? -12.741 -7.856 19.063 1.00 94.56 87 GLN A C 1
ATOM 688 O O . GLN A 1 87 ? -11.581 -8.168 18.769 1.00 94.56 87 GLN A O 1
ATOM 693 N N . LYS A 1 88 ? -13.030 -6.786 19.814 1.00 90.81 88 LYS A N 1
ATOM 694 C CA . LYS A 1 88 ? -12.023 -5.795 20.231 1.00 90.81 88 LYS A CA 1
ATOM 695 C C . LYS A 1 88 ? -10.852 -6.451 20.969 1.00 90.81 88 LYS A C 1
ATOM 697 O O . LYS A 1 88 ? -9.701 -6.135 20.688 1.00 90.81 88 LYS A O 1
ATOM 702 N N . GLU A 1 89 ? -11.130 -7.429 21.825 1.00 92.06 89 GLU A N 1
ATOM 703 C CA . GLU A 1 89 ? -10.131 -8.160 22.613 1.00 92.06 89 GLU A CA 1
ATOM 704 C C . GLU A 1 89 ? -9.163 -8.942 21.714 1.00 92.06 89 GLU A C 1
ATOM 706 O O . GLU A 1 89 ? -7.957 -8.978 21.958 1.00 92.06 89 GLU A O 1
ATOM 711 N N . LYS A 1 90 ? -9.677 -9.544 20.633 1.00 92.12 90 LYS A N 1
ATOM 712 C CA . LYS A 1 90 ? -8.864 -10.298 19.671 1.00 92.12 90 LYS A CA 1
ATOM 713 C C . LYS A 1 90 ? -8.105 -9.381 18.721 1.00 92.12 90 LYS A C 1
ATOM 715 O O . LYS A 1 90 ? -6.963 -9.685 18.380 1.00 92.12 90 LYS A O 1
ATOM 720 N N . ARG A 1 91 ? -8.704 -8.260 18.313 1.00 92.62 91 ARG A N 1
ATOM 721 C CA . ARG A 1 91 ? -8.083 -7.287 17.403 1.00 92.62 91 ARG A CA 1
ATOM 722 C C . ARG A 1 91 ? -6.806 -6.688 17.984 1.00 92.62 91 ARG A C 1
ATOM 724 O O . ARG A 1 91 ? -5.822 -6.551 17.269 1.00 92.62 91 ARG A O 1
ATOM 731 N N . PHE A 1 92 ? -6.804 -6.398 19.283 1.00 91.00 92 PHE A N 1
ATOM 732 C CA . PHE A 1 92 ? -5.635 -5.871 19.992 1.00 91.00 92 PHE A CA 1
ATOM 733 C C . PHE A 1 92 ? -4.779 -6.965 20.650 1.00 91.00 92 PHE A C 1
ATOM 735 O O . PHE A 1 92 ? -3.944 -6.682 21.509 1.00 91.00 92 PHE A O 1
ATOM 742 N N . SER A 1 93 ? -4.969 -8.229 20.262 1.00 95.12 93 SER A N 1
ATOM 743 C CA . SER A 1 93 ? -4.166 -9.333 20.783 1.00 95.12 93 SER A CA 1
ATOM 744 C C . SER A 1 93 ? -2.723 -9.284 20.268 1.00 95.12 93 SER A C 1
ATOM 746 O O . SER A 1 93 ? -2.436 -8.804 19.169 1.00 95.12 93 SER A O 1
ATOM 748 N N . ARG A 1 94 ? -1.802 -9.877 21.040 1.00 95.12 94 ARG A N 1
ATOM 749 C CA . ARG A 1 94 ? -0.390 -10.021 20.640 1.00 95.12 94 ARG A CA 1
ATOM 750 C C . ARG A 1 94 ? -0.228 -10.768 19.316 1.00 95.12 94 ARG A C 1
ATOM 752 O O . ARG A 1 94 ? 0.695 -10.474 18.569 1.00 95.12 94 ARG A O 1
ATOM 759 N N . LEU A 1 95 ? -1.121 -11.714 19.020 1.00 95.56 95 LEU A N 1
ATOM 760 C CA . LEU A 1 95 ? -1.088 -12.463 17.766 1.00 95.56 95 LEU A CA 1
ATOM 761 C C . LEU A 1 95 ? -1.331 -11.544 16.563 1.00 95.56 95 LEU A C 1
ATOM 763 O O . LEU A 1 95 ? -0.529 -11.545 15.636 1.00 95.56 95 LEU A O 1
ATOM 767 N N . VAL A 1 96 ? -2.392 -10.727 16.596 1.00 96.25 96 VAL A N 1
ATOM 768 C CA . VAL A 1 96 ? -2.688 -9.769 15.514 1.00 96.25 96 VAL A CA 1
ATOM 769 C C . VAL A 1 96 ? -1.559 -8.755 15.367 1.00 96.25 96 VAL A C 1
ATOM 771 O O . VAL A 1 96 ? -1.181 -8.435 14.242 1.00 96.25 96 VAL A O 1
ATOM 774 N N . PHE A 1 97 ? -0.976 -8.298 16.478 1.00 96.38 97 PHE A N 1
ATOM 775 C CA . PHE A 1 97 ? 0.199 -7.430 16.446 1.00 96.38 97 PHE A CA 1
ATOM 776 C C . PHE A 1 97 ? 1.365 -8.077 15.683 1.00 96.38 97 PHE A C 1
ATOM 778 O O . PHE A 1 97 ? 1.836 -7.503 14.705 1.00 96.38 97 PHE A O 1
ATOM 785 N N . TRP A 1 98 ? 1.789 -9.286 16.066 1.00 98.12 98 TRP A N 1
ATOM 786 C CA . TRP A 1 98 ? 2.917 -9.962 15.418 1.00 98.12 98 TRP A CA 1
ATOM 787 C C . TRP A 1 98 ? 2.649 -10.304 13.954 1.00 98.12 98 TRP A C 1
ATOM 789 O O . TRP A 1 98 ? 3.522 -10.089 13.118 1.00 98.12 98 TRP A O 1
ATOM 799 N N . LEU A 1 99 ? 1.440 -10.766 13.623 1.00 97.31 99 LEU A N 1
ATOM 800 C CA . LEU A 1 99 ? 1.051 -11.001 12.231 1.00 97.31 99 LEU A CA 1
ATOM 801 C C . LEU A 1 99 ? 1.106 -9.709 11.412 1.00 97.31 99 LEU A C 1
ATOM 803 O O . LEU A 1 99 ? 1.612 -9.720 10.296 1.00 97.31 99 LEU A O 1
ATOM 807 N N . SER A 1 100 ? 0.646 -8.589 11.976 1.00 97.69 100 SER A N 1
ATOM 808 C CA . SER A 1 100 ? 0.714 -7.288 11.304 1.00 97.69 100 SER A CA 1
ATOM 809 C C . SER A 1 100 ? 2.160 -6.849 11.085 1.00 97.69 100 SER A C 1
ATOM 811 O O . SER A 1 100 ? 2.486 -6.380 10.001 1.00 97.69 100 SER A O 1
ATOM 813 N N . VAL A 1 101 ? 3.034 -7.040 12.080 1.00 98.12 101 VAL A N 1
ATOM 814 C CA . VAL A 1 101 ? 4.468 -6.745 11.956 1.00 98.12 101 VAL A CA 1
ATOM 815 C C . VAL A 1 101 ? 5.090 -7.573 10.837 1.00 98.12 101 VAL A C 1
ATOM 817 O O . VAL A 1 101 ? 5.712 -6.989 9.960 1.00 98.12 101 VAL A O 1
ATOM 820 N N . VAL A 1 102 ? 4.882 -8.894 10.821 1.00 98.38 102 VAL A N 1
ATOM 821 C CA . VAL A 1 102 ? 5.420 -9.784 9.776 1.00 98.38 102 VAL A CA 1
ATOM 822 C C . VAL A 1 102 ? 4.900 -9.392 8.395 1.00 98.38 102 VAL A C 1
ATOM 824 O O . VAL A 1 102 ? 5.682 -9.254 7.461 1.00 98.38 102 VAL A O 1
ATOM 827 N N . LEU A 1 103 ? 3.592 -9.157 8.260 1.00 98.06 103 LEU A N 1
ATOM 828 C CA . LEU A 1 103 ? 3.002 -8.733 6.991 1.00 98.06 103 LEU A CA 1
ATOM 829 C C . LEU A 1 103 ? 3.626 -7.428 6.499 1.00 98.06 103 LEU A C 1
ATOM 831 O O . LEU A 1 103 ? 4.004 -7.342 5.335 1.00 98.06 103 LEU A O 1
ATOM 835 N N . ILE A 1 104 ? 3.768 -6.430 7.372 1.00 98.25 104 ILE A N 1
ATOM 836 C CA . ILE A 1 104 ? 4.354 -5.136 7.015 1.00 98.25 104 ILE A CA 1
ATOM 837 C C . ILE A 1 104 ? 5.821 -5.297 6.619 1.00 98.25 104 ILE A C 1
ATOM 839 O O . ILE A 1 104 ? 6.215 -4.819 5.557 1.00 98.25 104 ILE A O 1
ATOM 843 N N . THR A 1 105 ? 6.631 -5.965 7.441 1.00 98.19 105 THR A N 1
ATOM 844 C CA . THR A 1 105 ? 8.074 -6.075 7.198 1.00 98.19 105 THR A CA 1
ATOM 845 C C . THR A 1 105 ? 8.368 -6.874 5.938 1.00 98.19 105 THR A C 1
ATOM 847 O O . THR A 1 105 ? 9.148 -6.411 5.109 1.00 98.19 105 THR A O 1
ATOM 850 N N . THR A 1 106 ? 7.709 -8.017 5.738 1.00 97.56 106 THR A N 1
ATOM 851 C CA . THR A 1 106 ? 7.872 -8.827 4.526 1.00 97.56 106 THR A CA 1
ATOM 852 C C . THR A 1 106 ? 7.378 -8.081 3.289 1.00 97.56 106 THR A C 1
ATOM 854 O O . THR A 1 106 ? 8.074 -8.071 2.279 1.00 97.56 106 THR A O 1
ATOM 857 N N . SER A 1 107 ? 6.233 -7.394 3.362 1.00 96.94 107 SER A N 1
ATOM 858 C CA . SER A 1 107 ? 5.705 -6.633 2.218 1.00 96.94 107 SER A CA 1
ATOM 859 C C . SER A 1 107 ? 6.639 -5.499 1.805 1.00 96.94 107 SER A C 1
ATOM 861 O O . SER A 1 107 ? 6.915 -5.327 0.620 1.00 96.94 107 SER A O 1
ATOM 863 N N . LEU A 1 108 ? 7.155 -4.734 2.773 1.00 97.19 108 LEU A N 1
ATOM 864 C CA . LEU A 1 108 ? 8.101 -3.654 2.498 1.00 97.19 108 LEU A CA 1
ATOM 865 C C . LEU A 1 108 ? 9.423 -4.195 1.953 1.00 97.19 108 LEU A C 1
ATOM 867 O O . LEU A 1 108 ? 9.939 -3.648 0.982 1.00 97.19 108 LEU A O 1
ATOM 871 N N . PHE A 1 109 ? 9.946 -5.276 2.539 1.00 97.81 109 PHE A N 1
ATOM 872 C CA . PHE A 1 109 ? 11.167 -5.923 2.066 1.00 97.81 109 PHE A CA 1
ATOM 873 C C . PHE A 1 109 ? 11.034 -6.375 0.611 1.00 97.81 109 PHE A C 1
ATOM 875 O O . PHE A 1 109 ? 11.852 -5.994 -0.219 1.00 97.81 109 PHE A O 1
ATOM 882 N N . GLU A 1 110 ? 9.980 -7.122 0.288 1.00 95.81 110 GLU A N 1
ATOM 883 C CA . GLU A 1 110 ? 9.741 -7.623 -1.066 1.00 95.81 110 GLU A CA 1
ATOM 884 C C . GLU A 1 110 ? 9.515 -6.482 -2.064 1.00 95.81 110 GLU A C 1
ATOM 886 O O . GLU A 1 110 ? 10.069 -6.492 -3.162 1.00 95.81 110 GLU A O 1
ATOM 891 N N . MET A 1 111 ? 8.756 -5.452 -1.676 1.00 95.19 111 MET A N 1
ATOM 892 C CA . MET A 1 111 ? 8.534 -4.278 -2.519 1.00 95.19 111 MET A CA 1
ATOM 893 C C . MET A 1 111 ? 9.852 -3.570 -2.849 1.00 95.19 111 MET A C 1
ATOM 895 O O . MET A 1 111 ? 10.093 -3.256 -4.015 1.00 95.19 111 MET A O 1
ATOM 899 N N . ILE A 1 112 ? 10.708 -3.341 -1.850 1.00 96.62 112 ILE A N 1
ATOM 900 C CA . ILE A 1 112 ? 12.021 -2.711 -2.035 1.00 96.62 112 ILE A CA 1
ATOM 901 C C . ILE A 1 112 ? 12.920 -3.609 -2.884 1.00 96.62 112 ILE A C 1
ATOM 903 O O . ILE A 1 112 ? 13.511 -3.135 -3.849 1.00 96.62 112 ILE A O 1
ATOM 907 N N . TYR A 1 113 ? 12.996 -4.899 -2.559 1.00 97.62 113 TYR A N 1
ATOM 908 C CA . TYR A 1 113 ? 13.870 -5.853 -3.230 1.00 97.62 113 TYR A CA 1
ATOM 909 C C . TYR A 1 113 ? 13.516 -6.023 -4.712 1.00 97.62 113 TYR A C 1
ATOM 911 O O . TYR A 1 113 ? 14.382 -5.879 -5.571 1.00 97.62 113 TYR A O 1
ATOM 919 N N . ILE A 1 114 ? 12.239 -6.258 -5.031 1.00 95.56 114 ILE A N 1
ATOM 920 C CA . ILE A 1 114 ? 11.774 -6.435 -6.414 1.00 95.56 114 ILE A CA 1
ATOM 921 C C . ILE A 1 114 ? 11.924 -5.137 -7.212 1.00 95.56 114 ILE A C 1
ATOM 923 O O . ILE A 1 114 ? 12.286 -5.189 -8.384 1.00 95.56 114 ILE A O 1
ATOM 927 N N . THR A 1 115 ? 11.667 -3.981 -6.591 1.00 95.62 115 THR A N 1
ATOM 928 C CA . THR A 1 115 ? 11.842 -2.678 -7.252 1.00 95.62 115 THR A CA 1
ATOM 929 C C . THR A 1 115 ? 13.318 -2.369 -7.501 1.00 95.62 115 THR A C 1
ATOM 931 O O . THR A 1 115 ? 13.649 -1.831 -8.546 1.00 95.62 115 THR A O 1
ATOM 934 N N . TYR A 1 116 ? 14.210 -2.735 -6.576 1.00 96.12 116 TYR A N 1
ATOM 935 C CA . TYR A 1 116 ? 15.658 -2.586 -6.744 1.00 96.12 116 TYR A CA 1
ATOM 936 C C . TYR A 1 116 ? 16.228 -3.524 -7.817 1.00 96.12 116 TYR A C 1
ATOM 938 O O . TYR A 1 116 ? 17.184 -3.169 -8.498 1.00 96.12 116 TYR A O 1
ATOM 946 N N . GLN A 1 117 ? 15.655 -4.722 -7.964 1.00 94.19 117 GLN A N 1
ATOM 947 C CA . GLN A 1 117 ? 16.068 -5.694 -8.977 1.00 94.19 117 GLN A CA 1
ATOM 948 C C . GLN A 1 117 ? 15.684 -5.279 -10.409 1.00 94.19 117 GLN A C 1
ATOM 950 O O . GLN A 1 117 ? 16.320 -5.755 -11.349 1.00 94.19 117 GLN A O 1
ATOM 955 N N . ALA A 1 118 ? 14.631 -4.472 -10.571 1.00 90.19 118 ALA A N 1
ATOM 956 C CA . ALA A 1 118 ? 14.091 -4.080 -11.872 1.00 90.19 118 ALA A CA 1
ATOM 957 C C . ALA A 1 118 ? 15.093 -3.249 -12.678 1.00 90.19 118 ALA A C 1
ATOM 959 O O . ALA A 1 118 ? 15.407 -3.661 -13.812 1.00 90.19 118 ALA A O 1
#

Organism: NCBI:txid552518

Sequence (118 aa):
MTQAPLFIQVRRMIQVITDVIATAYRGNPWLAAVAILSALCLIPTYTAYLLDDRHINDISVWIKPMKFQASLAIHLLTVALLLEFLQKEKRFSRLVFWLSVVLITTSLFEMIYITYQA

Radius of gyration: 17.8 Å; chains: 1; bounding box: 52×26×47 Å